Protein AF-A0A7S2QPR7-F1 (afdb_monomer_lite)

pLDDT: mean 89.89, std 11.2, range [52.25, 98.5]

Foldseek 3Di:
DPDPPALEEDFDWDCDPPDRDTDRQADDPVCVLVVQLACQLVVSDPDPPPDDAQDWHWYAHPNQGWIKTKRHGQQSNDDDDQQPQRRHPPADWDDDPPGPHTDHDIDMDTGPQLNPAPQQNVPDQWDWDADPVRDTWIWGWGRGRHTDIDTDLVVVPHPVPDDD

Secondary structure (DSSP, 8-state):
--STT-SEEE---EE-SSSS-EE-S---HHHHHHHHHHHHHTTSS---TTSPSSEEEEEEETTTTEEEEEEEPTT--S-PPTT---S-TTSPPB--TTSSS-B---EEEEESTTTTS-SSTTS-S-EEEEPTTS-EEEEEEEEESEEEEE--GGGGT--S----

Sequence (164 aa):
SDRAGYEVDYLFGQVELKRRHINWEGSCGNLSAAAGVFALAEGLVEPRLDAQSPQPVRVWQANQGYGMVIHVPRGVSAPMPPGSGAGAADAPLMQLAGVAGQEPPVYVELLGPTAGRPLLPTGRATDVLTSLDGEPIEATLVTAGNPTVFVPATAAGLQGTELP

InterPro domains:
  IPR007400 PrpF-like [PF04303] (3-163)
  IPR007400 PrpF-like [PTHR43709] (1-164)

Structure (mmCIF, N/CA/C/O backbone):
data_AF-A0A7S2QPR7-F1
#
_entry.id   AF-A0A7S2QPR7-F1
#
loop_
_atom_site.group_PDB
_atom_site.id
_atom_site.type_symbol
_atom_site.label_atom_id
_atom_site.label_alt_id
_atom_site.label_comp_id
_atom_site.label_asym_id
_atom_site.label_entity_id
_atom_site.label_seq_id
_atom_site.pdbx_PDB_ins_code
_atom_site.Cartn_x
_atom_site.Cartn_y
_atom_site.Cartn_z
_atom_site.occupancy
_atom_site.B_iso_or_equiv
_atom_site.auth_seq_id
_atom_site.auth_comp_id
_atom_site.auth_asym_id
_atom_site.auth_atom_id
_atom_site.pdbx_PDB_model_num
ATOM 1 N N . SER A 1 1 ? 4.566 -10.978 -16.618 1.00 92.81 1 SER A N 1
ATOM 2 C CA . SER A 1 1 ? 3.571 -11.666 -15.774 1.00 92.81 1 SER A CA 1
ATOM 3 C C . SER A 1 1 ? 2.887 -12.703 -16.637 1.00 92.81 1 SER A C 1
ATOM 5 O O . SER A 1 1 ? 2.688 -12.433 -17.817 1.00 92.81 1 SER A O 1
ATOM 7 N N . ASP A 1 2 ? 2.495 -13.847 -16.078 1.00 93.44 2 ASP A N 1
ATOM 8 C CA . ASP A 1 2 ? 1.677 -14.835 -16.802 1.00 93.44 2 ASP A CA 1
ATOM 9 C C . ASP A 1 2 ? 0.187 -14.437 -16.849 1.00 93.44 2 ASP A C 1
ATOM 11 O O . ASP A 1 2 ? -0.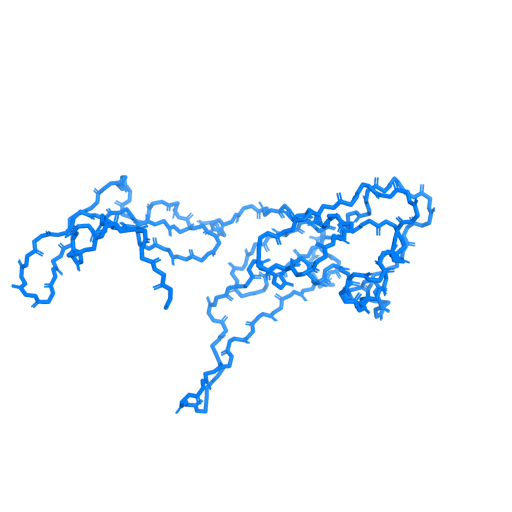640 -15.111 -17.465 1.00 93.44 2 ASP A O 1
ATOM 15 N N . ARG A 1 3 ? -0.190 -13.329 -16.192 1.00 95.56 3 ARG A N 1
ATOM 16 C CA . ARG A 1 3 ? -1.563 -12.821 -16.155 1.00 95.56 3 ARG A CA 1
ATOM 17 C C . ARG A 1 3 ? -1.827 -11.885 -17.326 1.00 95.56 3 ARG A C 1
ATOM 19 O O . ARG A 1 3 ? -1.122 -10.898 -17.529 1.00 95.56 3 ARG A O 1
ATOM 26 N N . ALA A 1 4 ? -2.915 -12.149 -18.045 1.00 95.81 4 ALA A N 1
ATOM 27 C CA . ALA A 1 4 ? -3.362 -11.295 -19.137 1.00 95.81 4 ALA A CA 1
ATOM 28 C C . ALA A 1 4 ? -3.549 -9.839 -18.670 1.00 95.81 4 ALA A C 1
ATOM 30 O O . ALA A 1 4 ? -4.239 -9.570 -17.686 1.00 95.81 4 ALA A O 1
ATOM 31 N N . GLY A 1 5 ? -2.943 -8.900 -19.399 1.00 95.94 5 GLY A N 1
ATOM 32 C CA . GLY A 1 5 ? -3.054 -7.467 -19.119 1.00 95.94 5 GLY A CA 1
ATOM 33 C C . GLY A 1 5 ? -2.138 -6.936 -18.011 1.00 95.94 5 GLY A C 1
ATOM 34 O O . GLY A 1 5 ? -2.309 -5.779 -17.626 1.00 95.94 5 GLY A O 1
ATOM 35 N N . TYR A 1 6 ? -1.180 -7.730 -17.521 1.00 97.88 6 TYR A N 1
ATOM 36 C CA . TYR A 1 6 ? -0.139 -7.290 -16.588 1.00 97.88 6 TYR A CA 1
ATOM 37 C C . TYR A 1 6 ? 1.252 -7.581 -17.151 1.00 97.88 6 TYR A C 1
ATOM 39 O O . TYR A 1 6 ? 1.490 -8.616 -17.767 1.00 97.88 6 TYR A O 1
ATOM 47 N N . GLU A 1 7 ? 2.181 -6.658 -16.942 1.00 97.38 7 GLU A N 1
ATOM 48 C CA . GLU A 1 7 ? 3.540 -6.727 -17.477 1.00 97.38 7 GLU A CA 1
ATOM 49 C C . GLU A 1 7 ? 4.472 -7.431 -16.482 1.00 97.38 7 GLU A C 1
ATOM 51 O O . GLU A 1 7 ? 5.220 -8.332 -16.857 1.00 97.38 7 GLU A O 1
ATOM 56 N N . VAL A 1 8 ? 4.337 -7.145 -15.184 1.00 97.81 8 VAL A N 1
ATOM 57 C CA . VAL A 1 8 ? 5.138 -7.765 -14.113 1.00 97.81 8 VAL A CA 1
ATOM 58 C C . VAL A 1 8 ? 4.289 -8.139 -12.899 1.00 97.81 8 VAL A C 1
ATOM 60 O O . VAL A 1 8 ? 3.238 -7.544 -12.660 1.00 97.81 8 VAL A O 1
ATOM 63 N N . ASP A 1 9 ? 4.764 -9.122 -12.134 1.00 97.69 9 ASP A N 1
ATOM 64 C CA . ASP A 1 9 ? 4.218 -9.466 -10.820 1.00 97.69 9 ASP A CA 1
ATOM 65 C C . ASP A 1 9 ? 5.069 -8.805 -9.731 1.00 97.69 9 ASP A C 1
ATOM 67 O O . ASP A 1 9 ? 6.298 -8.819 -9.793 1.00 97.69 9 ASP A O 1
ATOM 71 N N . TYR A 1 10 ? 4.414 -8.241 -8.721 1.00 97.25 10 TYR A N 1
ATOM 72 C CA . TYR A 1 10 ? 5.049 -7.620 -7.565 1.00 97.25 10 TYR A CA 1
ATOM 73 C C . TYR A 1 10 ? 4.699 -8.388 -6.292 1.00 97.25 10 TYR A C 1
ATOM 75 O O . TYR A 1 10 ? 3.528 -8.473 -5.910 1.00 97.25 10 TYR A O 1
ATOM 83 N N . LEU A 1 11 ? 5.730 -8.914 -5.627 1.00 96.31 11 LEU A N 1
ATOM 84 C CA . LEU A 1 11 ? 5.633 -9.603 -4.346 1.00 96.31 11 LEU A CA 1
ATOM 85 C C . LEU A 1 11 ? 6.380 -8.800 -3.272 1.00 96.31 11 LEU A C 1
ATOM 87 O O . LEU A 1 11 ? 7.568 -8.512 -3.401 1.00 96.31 11 LEU A O 1
ATOM 91 N N . PHE A 1 12 ? 5.676 -8.448 -2.204 1.00 96.69 12 PHE A N 1
ATOM 92 C CA . PHE A 1 12 ? 6.197 -7.738 -1.044 1.00 96.69 12 PHE A CA 1
ATOM 93 C C . PHE A 1 12 ? 6.407 -8.698 0.127 1.00 96.69 12 PHE A C 1
ATOM 95 O O . PHE A 1 12 ? 5.492 -9.435 0.489 1.00 96.69 12 PHE A O 1
ATOM 102 N N . GLY A 1 13 ? 7.595 -8.656 0.731 1.00 96.81 13 GLY A N 1
ATOM 103 C CA . GLY A 1 13 ? 7.915 -9.390 1.952 1.00 96.81 13 GLY A CA 1
ATOM 104 C C . GLY A 1 13 ? 8.394 -8.440 3.043 1.00 96.81 13 GLY A C 1
ATOM 105 O O . GLY A 1 13 ? 9.454 -7.828 2.910 1.00 96.81 13 GLY A O 1
ATOM 106 N N . GLN A 1 14 ? 7.641 -8.334 4.136 1.00 96.75 14 GLN A N 1
ATOM 107 C CA . GLN A 1 14 ? 8.068 -7.594 5.318 1.00 96.75 14 GLN A CA 1
ATOM 108 C C . GLN A 1 14 ? 8.981 -8.480 6.164 1.00 96.75 14 GLN A C 1
ATOM 110 O O . GLN A 1 14 ? 8.543 -9.470 6.751 1.00 96.75 14 GLN A O 1
ATOM 115 N N . VAL A 1 15 ? 10.255 -8.109 6.254 1.00 97.06 15 VAL A N 1
ATOM 116 C CA . VAL A 1 15 ? 11.217 -8.788 7.128 1.00 97.06 15 VAL A CA 1
ATOM 117 C C . VAL A 1 15 ? 10.959 -8.370 8.576 1.00 97.06 15 VAL A C 1
ATOM 119 O O . VAL A 1 15 ? 10.912 -7.174 8.881 1.00 97.06 15 VAL A O 1
ATOM 122 N N . GLU A 1 16 ? 10.784 -9.342 9.473 1.00 95.25 16 GLU A N 1
ATOM 123 C CA . GLU A 1 16 ? 10.652 -9.073 10.905 1.00 95.25 16 GLU A CA 1
ATOM 124 C C . GLU A 1 16 ? 12.016 -8.813 11.561 1.00 95.25 16 GLU A C 1
ATOM 126 O O . GLU A 1 16 ? 12.981 -9.540 11.344 1.00 95.25 16 GLU A O 1
ATOM 131 N N . LEU A 1 17 ? 12.094 -7.799 12.428 1.00 94.75 17 LEU A N 1
ATOM 132 C CA . LEU A 1 17 ? 13.351 -7.435 13.100 1.00 94.75 17 LEU A CA 1
ATOM 133 C C . LEU A 1 17 ? 13.733 -8.394 14.236 1.00 94.75 17 LEU A C 1
ATOM 135 O O . LEU A 1 17 ? 14.912 -8.603 14.508 1.00 94.75 17 LEU A O 1
ATOM 139 N N . LYS A 1 18 ? 12.739 -8.946 14.941 1.00 96.19 18 LYS A N 1
ATOM 140 C CA . LYS A 1 18 ? 12.947 -9.740 16.168 1.00 96.19 18 LYS A CA 1
ATOM 141 C C . LYS A 1 18 ? 12.804 -11.246 15.958 1.00 96.19 18 LYS A C 1
ATOM 143 O O . LYS A 1 18 ? 13.098 -12.014 16.871 1.00 96.19 18 LYS A O 1
ATOM 148 N N . ARG A 1 19 ? 12.322 -11.683 14.794 1.00 95.25 19 ARG A N 1
ATOM 149 C CA . ARG A 1 19 ? 12.048 -13.092 14.488 1.00 95.25 19 ARG A CA 1
ATOM 150 C C . ARG A 1 19 ? 12.591 -13.434 13.109 1.00 95.25 19 ARG A C 1
ATOM 152 O O . ARG A 1 19 ? 12.683 -12.582 12.237 1.00 95.25 19 ARG A O 1
ATOM 159 N N . ARG A 1 20 ? 12.925 -14.707 12.903 1.00 96.25 20 ARG A N 1
ATOM 160 C CA . ARG A 1 20 ? 13.364 -15.234 11.602 1.00 96.25 20 ARG A CA 1
ATOM 161 C C . ARG A 1 20 ? 12.151 -15.526 10.720 1.00 96.25 20 ARG A C 1
ATOM 163 O O . ARG A 1 20 ? 11.838 -16.684 10.467 1.00 96.25 20 ARG A O 1
ATOM 170 N N . HIS A 1 21 ? 11.438 -14.480 10.328 1.00 97.00 21 HIS A N 1
ATOM 171 C CA . HIS A 1 21 ? 10.193 -14.589 9.580 1.00 97.00 21 HIS A CA 1
ATOM 172 C C . HIS A 1 21 ? 10.093 -13.472 8.536 1.00 97.00 21 HIS A C 1
ATOM 174 O O . HIS A 1 21 ? 10.512 -12.340 8.785 1.00 97.00 21 HIS A O 1
ATOM 180 N N . ILE A 1 22 ? 9.546 -13.812 7.368 1.00 97.06 22 ILE A N 1
ATOM 181 C CA . ILE A 1 22 ? 9.175 -12.853 6.329 1.00 97.06 22 ILE A CA 1
ATOM 182 C C . ILE A 1 22 ? 7.664 -12.947 6.167 1.00 97.06 22 ILE A C 1
ATOM 184 O O . ILE A 1 22 ? 7.149 -14.007 5.815 1.00 97.06 22 ILE A O 1
ATOM 188 N N . ASN A 1 23 ? 6.972 -11.843 6.429 1.00 95.25 23 ASN A N 1
ATOM 189 C CA . ASN A 1 23 ? 5.533 -11.755 6.263 1.00 95.25 23 ASN A CA 1
ATOM 190 C C . ASN A 1 23 ? 5.191 -11.363 4.814 1.00 95.25 23 ASN A C 1
ATOM 192 O O . ASN A 1 23 ? 5.583 -10.293 4.347 1.00 95.25 23 ASN A O 1
ATOM 196 N N . TRP A 1 24 ? 4.440 -12.227 4.130 1.00 96.31 24 TRP A N 1
ATOM 197 C CA . TRP A 1 24 ? 3.976 -12.050 2.748 1.00 96.31 24 TRP A CA 1
ATOM 198 C C . TRP A 1 24 ? 2.478 -11.706 2.647 1.00 96.31 24 TRP A C 1
ATOM 200 O O . TRP A 1 24 ? 1.940 -11.653 1.544 1.00 96.31 24 TRP A O 1
ATOM 210 N N . GLU A 1 25 ? 1.788 -11.502 3.772 1.00 92.31 25 GLU A N 1
ATOM 211 C CA . GLU A 1 25 ? 0.330 -11.313 3.850 1.00 92.31 25 GLU A CA 1
ATOM 212 C C . GLU A 1 25 ? -0.136 -9.907 3.463 1.00 92.31 25 GLU A C 1
ATOM 214 O O . GLU A 1 25 ? -1.332 -9.699 3.286 1.00 92.31 25 GLU A O 1
ATOM 219 N N . GLY A 1 26 ? 0.779 -8.938 3.367 1.00 90.56 26 GLY A N 1
ATOM 220 C CA . GLY A 1 26 ? 0.485 -7.530 3.094 1.00 90.56 26 GLY A CA 1
ATOM 221 C C . GLY A 1 26 ? 1.026 -7.043 1.751 1.00 90.56 26 GLY A C 1
ATOM 222 O O . GLY A 1 26 ? 1.720 -7.759 1.032 1.00 90.56 26 GLY A O 1
ATOM 223 N N . SER A 1 27 ? 0.739 -5.787 1.423 1.00 92.00 27 SER A N 1
ATOM 224 C CA . SER A 1 27 ? 1.448 -5.014 0.397 1.00 92.00 27 SER A CA 1
ATOM 225 C C . SER A 1 27 ? 2.136 -3.789 1.008 1.00 92.00 27 SER A C 1
ATOM 227 O O . SER A 1 27 ? 1.867 -3.412 2.151 1.00 92.00 27 SER A O 1
ATOM 229 N N . CYS A 1 28 ? 3.011 -3.135 0.243 1.00 93.00 28 CYS A N 1
ATOM 230 C CA . CYS A 1 28 ? 3.584 -1.842 0.607 1.00 93.00 28 CYS A CA 1
ATOM 231 C C . CYS A 1 28 ? 3.261 -0.806 -0.472 1.00 93.00 28 CYS A C 1
ATOM 233 O O . CYS A 1 28 ? 3.779 -0.887 -1.587 1.00 93.00 28 CYS A O 1
ATOM 235 N N . GLY A 1 29 ? 2.427 0.184 -0.141 1.00 87.56 29 GLY A N 1
ATOM 236 C CA . GLY A 1 29 ? 2.060 1.256 -1.074 1.00 87.56 29 GLY A CA 1
ATOM 237 C C . GLY A 1 29 ? 3.270 2.067 -1.553 1.00 87.56 29 GLY A C 1
ATOM 238 O O . GLY A 1 29 ? 3.409 2.307 -2.747 1.00 87.56 29 GLY A O 1
ATOM 239 N N . ASN A 1 30 ? 4.199 2.391 -0.646 1.00 92.31 30 ASN A N 1
ATOM 240 C CA . ASN A 1 30 ? 5.403 3.164 -0.973 1.00 92.31 30 ASN A CA 1
ATOM 241 C C . ASN A 1 30 ? 6.312 2.423 -1.966 1.00 92.31 30 ASN A C 1
ATOM 243 O O . ASN A 1 30 ? 6.711 2.983 -2.982 1.00 92.31 30 ASN A O 1
ATOM 247 N N . LEU A 1 31 ? 6.608 1.144 -1.707 1.00 94.50 31 LEU A N 1
ATOM 248 C CA . LEU A 1 31 ? 7.454 0.342 -2.597 1.00 94.50 31 LEU A CA 1
ATOM 249 C C . LEU A 1 31 ? 6.750 -0.059 -3.895 1.00 94.50 31 LEU A C 1
ATOM 251 O O . LEU A 1 31 ? 7.425 -0.344 -4.882 1.00 94.50 31 LEU A O 1
ATOM 255 N N . SER A 1 32 ? 5.416 -0.030 -3.929 1.00 92.38 32 SER A N 1
ATOM 256 C CA . SER A 1 32 ? 4.674 -0.266 -5.167 1.00 92.38 32 SER A CA 1
ATOM 257 C C . SER A 1 32 ? 5.034 0.772 -6.232 1.00 92.38 32 SER A C 1
ATOM 259 O O . SER A 1 32 ? 5.179 0.389 -7.382 1.00 92.38 32 SER A O 1
ATOM 261 N N . ALA A 1 33 ? 5.284 2.039 -5.875 1.00 92.31 33 ALA A N 1
ATOM 262 C CA . ALA A 1 33 ? 5.734 3.057 -6.836 1.00 92.31 33 ALA A CA 1
ATOM 263 C C . ALA A 1 33 ? 7.082 2.698 -7.491 1.00 92.31 33 ALA A C 1
ATOM 265 O O . ALA A 1 33 ? 7.280 2.911 -8.687 1.00 92.31 33 ALA A O 1
ATOM 266 N N . ALA A 1 34 ? 7.991 2.090 -6.726 1.00 92.94 34 ALA A N 1
ATOM 267 C CA . ALA A 1 34 ? 9.289 1.659 -7.230 1.00 92.94 34 ALA A CA 1
ATOM 268 C C . ALA A 1 34 ? 9.197 0.427 -8.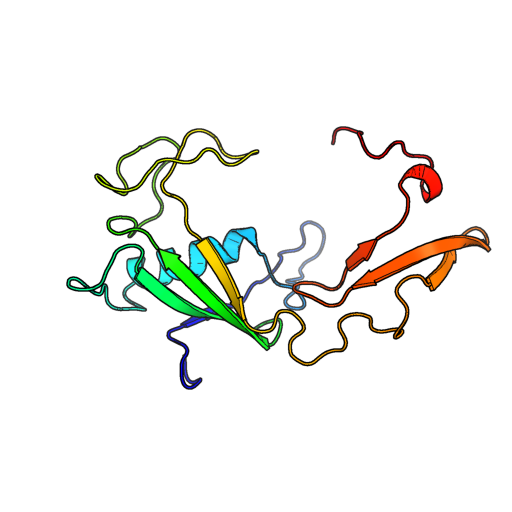145 1.00 92.94 34 ALA A C 1
ATOM 270 O O . ALA A 1 34 ? 10.078 0.239 -8.977 1.00 92.94 34 ALA A O 1
ATOM 271 N N . ALA A 1 35 ? 8.146 -0.395 -8.040 1.00 94.62 35 ALA A N 1
ATOM 272 C CA . ALA A 1 35 ? 8.024 -1.626 -8.825 1.00 94.62 35 ALA A CA 1
ATOM 273 C C . ALA A 1 35 ? 7.999 -1.360 -10.341 1.00 94.62 35 ALA A C 1
ATOM 275 O O . ALA A 1 35 ? 8.643 -2.076 -11.103 1.00 94.62 35 ALA A O 1
ATOM 276 N N . GLY A 1 36 ? 7.303 -0.305 -10.780 1.00 93.12 36 GLY A N 1
ATOM 277 C CA . GLY A 1 36 ? 7.239 0.079 -12.194 1.00 93.12 36 GLY A CA 1
ATOM 278 C C . GLY A 1 36 ? 8.558 0.662 -12.698 1.00 93.12 36 GLY A C 1
ATOM 279 O O . GLY A 1 36 ? 9.003 0.319 -13.790 1.00 93.12 36 GLY A O 1
ATOM 280 N N . VAL A 1 37 ? 9.215 1.488 -11.876 1.00 91.88 37 VAL A N 1
ATOM 281 C CA . VAL A 1 37 ? 10.546 2.043 -12.178 1.00 91.88 37 VAL A CA 1
ATOM 282 C C . VAL A 1 37 ? 11.575 0.922 -12.308 1.00 91.88 37 VAL A C 1
ATOM 284 O O . VAL A 1 37 ? 12.321 0.878 -13.279 1.00 91.88 37 VAL A O 1
ATOM 287 N N . PHE A 1 38 ? 11.580 -0.013 -11.357 1.00 93.69 38 PHE A N 1
ATOM 288 C CA . PHE A 1 38 ? 12.469 -1.170 -11.356 1.00 93.69 38 PHE A CA 1
ATOM 289 C C . PHE A 1 38 ? 12.239 -2.066 -12.575 1.00 93.69 38 PHE A C 1
ATOM 291 O O . PHE A 1 38 ? 13.194 -2.496 -13.212 1.00 93.69 38 PHE A O 1
ATOM 298 N N . ALA A 1 39 ? 10.979 -2.304 -12.946 1.00 94.06 39 ALA A N 1
ATOM 299 C CA . ALA A 1 39 ? 10.654 -3.112 -14.114 1.00 94.06 39 ALA A CA 1
ATOM 300 C C . ALA A 1 39 ? 11.218 -2.527 -15.421 1.00 94.06 39 ALA A C 1
ATOM 302 O O . ALA A 1 39 ? 11.676 -3.285 -16.272 1.00 94.06 39 ALA A O 1
ATOM 303 N N . LEU A 1 40 ? 11.225 -1.199 -15.566 1.00 90.94 40 LEU A N 1
ATOM 304 C CA . LEU A 1 40 ? 11.862 -0.522 -16.701 1.00 90.94 40 LEU A CA 1
ATOM 305 C C . LEU A 1 40 ? 13.392 -0.553 -16.601 1.00 90.94 40 LEU A C 1
ATOM 307 O O . LEU A 1 40 ? 14.063 -0.813 -17.595 1.00 90.94 40 LEU A O 1
ATOM 311 N N . ALA A 1 41 ? 13.937 -0.305 -15.407 1.00 89.19 41 ALA A N 1
ATOM 312 C CA . ALA A 1 41 ? 15.377 -0.272 -15.152 1.00 89.19 41 ALA A CA 1
ATOM 313 C C . ALA A 1 41 ? 16.069 -1.601 -15.485 1.00 89.19 41 ALA A C 1
ATOM 315 O O . ALA A 1 41 ? 17.131 -1.620 -16.101 1.00 89.19 41 ALA A O 1
ATOM 316 N N . GLU A 1 42 ? 15.439 -2.708 -15.099 1.00 91.94 42 GLU A N 1
ATOM 317 C CA . GLU A 1 42 ? 15.969 -4.062 -15.268 1.00 91.94 42 GLU A CA 1
ATOM 318 C C . GLU A 1 42 ? 15.557 -4.713 -16.598 1.00 91.94 42 GLU A C 1
ATOM 320 O O . GLU A 1 42 ? 15.820 -5.894 -16.819 1.00 91.94 42 GLU A O 1
ATOM 325 N N . GLY A 1 43 ? 14.870 -3.981 -17.484 1.00 91.62 43 GLY A N 1
ATOM 326 C CA . GLY A 1 43 ? 14.416 -4.517 -18.771 1.00 91.62 43 GLY A CA 1
ATOM 327 C C . GLY A 1 43 ? 13.350 -5.614 -18.654 1.00 91.62 43 GLY A C 1
ATOM 328 O O . GLY A 1 43 ? 13.180 -6.413 -19.570 1.00 91.62 43 GLY A O 1
ATOM 329 N N . LEU A 1 44 ? 12.612 -5.668 -17.538 1.00 94.12 44 LEU A N 1
ATOM 330 C CA . LEU A 1 44 ? 11.429 -6.530 -17.405 1.00 94.12 44 LEU A CA 1
ATOM 331 C C . LEU A 1 44 ? 10.251 -5.996 -18.232 1.00 94.12 44 LEU A C 1
ATOM 333 O O . LEU A 1 44 ? 9.344 -6.748 -18.588 1.00 94.12 44 LEU A O 1
ATOM 337 N N . VAL A 1 45 ? 10.259 -4.689 -18.503 1.00 92.62 45 VAL A N 1
ATOM 338 C CA . VAL A 1 45 ? 9.318 -3.983 -19.369 1.00 92.62 45 VAL A CA 1
ATOM 339 C C . VAL A 1 45 ? 10.105 -3.087 -20.309 1.00 92.62 45 VAL A C 1
ATOM 341 O O . VAL A 1 45 ? 10.942 -2.302 -19.871 1.00 92.62 45 VAL A O 1
ATOM 344 N N . GLU A 1 46 ? 9.804 -3.174 -21.600 1.00 89.56 46 GLU A N 1
ATOM 345 C CA . GLU A 1 46 ? 10.439 -2.328 -22.606 1.00 89.56 46 GLU A CA 1
ATOM 346 C C . GLU A 1 46 ? 9.945 -0.870 -22.497 1.00 89.56 46 GLU A C 1
ATOM 348 O O . GLU A 1 46 ? 8.729 -0.617 -22.433 1.00 89.56 46 GLU A O 1
ATOM 353 N N . PRO A 1 47 ? 10.852 0.123 -22.494 1.00 86.38 47 PRO A N 1
ATOM 354 C CA . PRO A 1 47 ? 10.477 1.528 -22.580 1.00 86.38 47 PRO A CA 1
ATOM 355 C C . PRO A 1 47 ? 9.728 1.829 -23.885 1.00 86.38 47 PRO A C 1
ATOM 357 O O . PRO A 1 47 ? 10.180 1.510 -24.984 1.00 86.38 47 PRO A O 1
ATOM 360 N N . ARG A 1 48 ? 8.584 2.507 -23.785 1.00 85.69 48 ARG A N 1
ATOM 361 C CA . ARG A 1 48 ? 7.771 2.910 -24.940 1.00 85.69 48 ARG A CA 1
ATOM 362 C C . ARG A 1 48 ? 8.227 4.289 -25.418 1.00 85.69 48 ARG A C 1
ATOM 364 O O . ARG A 1 48 ? 7.729 5.320 -24.964 1.00 85.69 48 ARG A O 1
ATOM 371 N N . LEU A 1 49 ? 9.213 4.300 -26.316 1.00 71.81 49 LEU A N 1
ATOM 372 C CA . LEU A 1 49 ? 9.901 5.516 -26.780 1.00 71.81 49 LEU A CA 1
ATOM 373 C C . LEU A 1 49 ? 8.983 6.518 -27.509 1.00 71.81 49 LEU A C 1
ATOM 375 O O . LEU A 1 49 ? 9.264 7.718 -27.530 1.00 71.81 49 LEU A O 1
ATOM 379 N N . ASP A 1 50 ? 7.862 6.060 -28.061 1.00 73.88 50 ASP A N 1
ATOM 380 C CA . ASP A 1 50 ? 6.861 6.855 -28.782 1.00 73.88 50 ASP A CA 1
ATOM 381 C C . ASP A 1 50 ? 5.628 7.234 -27.931 1.00 73.88 50 ASP A C 1
ATOM 383 O O . ASP A 1 50 ? 4.829 8.073 -28.346 1.00 73.88 50 ASP A O 1
ATOM 387 N N . ALA A 1 51 ? 5.478 6.680 -26.722 1.00 67.56 51 ALA A N 1
ATOM 388 C CA . ALA A 1 51 ? 4.286 6.867 -25.890 1.00 67.56 51 ALA A CA 1
ATOM 389 C C . ALA A 1 51 ? 4.312 8.152 -25.050 1.00 67.56 51 ALA A C 1
ATOM 391 O O . ALA A 1 51 ? 5.366 8.575 -24.585 1.00 67.56 51 ALA A O 1
ATOM 392 N N . GLN A 1 52 ? 3.147 8.746 -24.772 1.00 71.88 52 GLN A N 1
ATOM 393 C CA . GLN A 1 52 ? 3.044 9.901 -23.869 1.00 71.88 52 GLN A CA 1
ATOM 394 C C . GLN A 1 52 ? 3.695 9.620 -22.499 1.00 71.88 52 GLN A C 1
ATOM 396 O O . GLN A 1 52 ? 3.622 8.506 -21.981 1.00 71.88 52 GLN A O 1
ATOM 401 N N . SER A 1 53 ? 4.343 10.638 -21.926 1.00 80.50 53 SER A N 1
ATOM 402 C CA . SER A 1 53 ? 4.861 10.603 -20.554 1.00 80.50 53 SER A CA 1
ATOM 403 C C . SER A 1 53 ? 3.764 11.071 -19.596 1.00 80.50 53 SER A C 1
ATOM 405 O O . SER A 1 53 ? 3.147 12.100 -19.881 1.00 80.50 53 SER A O 1
ATOM 407 N N . PRO A 1 54 ? 3.534 10.395 -18.460 1.00 89.00 54 PRO A N 1
ATOM 408 C CA . PRO A 1 54 ? 4.250 9.216 -17.955 1.00 89.00 54 PRO A CA 1
ATOM 409 C C . PRO A 1 54 ? 3.855 7.892 -18.642 1.00 89.00 54 PRO A C 1
ATOM 411 O O . PRO A 1 54 ? 2.695 7.688 -18.999 1.00 89.00 54 PRO A O 1
ATOM 414 N N . GLN A 1 55 ? 4.808 6.958 -18.767 1.00 90.31 55 GLN A N 1
ATOM 415 C CA . GLN A 1 55 ? 4.568 5.610 -19.296 1.00 90.31 55 GLN A CA 1
ATOM 416 C C . GLN A 1 55 ? 3.817 4.755 -18.259 1.00 90.31 55 GLN A C 1
ATOM 418 O O . GLN A 1 55 ? 4.316 4.586 -17.145 1.00 90.31 55 GLN A O 1
ATOM 423 N N . PRO A 1 56 ? 2.660 4.157 -18.602 1.00 94.44 56 PRO A N 1
ATOM 424 C CA . PRO A 1 56 ? 1.955 3.257 -17.700 1.00 94.44 56 PRO A CA 1
ATOM 425 C C . PRO A 1 56 ? 2.564 1.852 -17.745 1.00 94.44 56 PRO A C 1
ATOM 427 O O . PRO A 1 56 ? 2.598 1.223 -18.809 1.00 94.44 56 PRO A O 1
ATOM 430 N N . VAL A 1 57 ? 2.975 1.361 -16.578 1.00 95.25 57 VAL A N 1
ATOM 431 C CA . VAL A 1 57 ? 3.418 -0.014 -16.324 1.00 95.25 57 VAL A CA 1
ATOM 432 C C . VAL A 1 57 ? 2.334 -0.741 -15.531 1.00 95.25 57 VAL A C 1
ATOM 434 O O . VAL A 1 57 ? 1.998 -0.344 -14.414 1.00 95.25 57 VAL A O 1
ATOM 437 N N . ARG A 1 58 ? 1.757 -1.800 -16.101 1.00 97.25 58 ARG A N 1
ATOM 438 C CA . ARG A 1 58 ? 0.698 -2.595 -15.462 1.00 97.25 58 ARG A CA 1
ATOM 439 C C . ARG A 1 58 ? 1.326 -3.674 -14.591 1.00 97.25 58 ARG A C 1
ATOM 441 O O . ARG A 1 58 ? 1.989 -4.578 -15.092 1.00 97.25 58 ARG A O 1
ATOM 448 N N . VAL A 1 59 ? 1.084 -3.608 -13.290 1.00 97.75 59 VAL A N 1
ATOM 449 C CA . VAL A 1 59 ? 1.692 -4.495 -12.293 1.00 97.75 59 VAL A CA 1
ATOM 450 C C . VAL A 1 59 ? 0.615 -5.293 -11.581 1.00 97.75 59 VAL A C 1
ATOM 452 O O . VAL A 1 59 ? -0.396 -4.741 -11.158 1.00 97.75 59 VAL A O 1
ATOM 455 N N . TRP A 1 60 ? 0.820 -6.594 -11.429 1.00 97.56 60 TRP A N 1
ATOM 456 C CA . TRP A 1 60 ? -0.035 -7.421 -10.591 1.00 97.56 60 TRP A CA 1
ATOM 457 C C . TRP A 1 60 ? 0.512 -7.466 -9.162 1.00 97.56 60 TRP A C 1
ATOM 459 O O . TRP A 1 60 ? 1.635 -7.913 -8.939 1.00 97.56 60 TRP A O 1
ATOM 469 N N . GLN A 1 61 ? -0.272 -7.023 -8.177 1.00 96.31 61 GLN A N 1
ATOM 470 C CA . GLN A 1 61 ? 0.078 -7.137 -6.762 1.00 96.31 61 GLN A CA 1
ATOM 471 C C . GLN A 1 61 ? -0.207 -8.578 -6.307 1.00 96.31 61 GLN A C 1
ATOM 473 O O . GLN A 1 61 ? -1.357 -8.970 -6.096 1.00 96.31 61 GLN A O 1
ATOM 478 N N . ALA A 1 62 ? 0.845 -9.386 -6.180 1.00 95.88 62 ALA A N 1
ATOM 479 C CA . ALA A 1 62 ? 0.729 -10.827 -5.984 1.00 95.88 62 ALA A CA 1
ATOM 480 C C . ALA A 1 62 ? 0.339 -11.244 -4.554 1.00 95.88 62 ALA A C 1
ATOM 482 O O . ALA A 1 62 ? -0.242 -12.314 -4.391 1.00 95.88 62 ALA A O 1
ATOM 483 N N . ASN A 1 63 ? 0.604 -10.417 -3.536 1.00 94.94 63 ASN A N 1
ATOM 484 C CA . ASN A 1 63 ? 0.235 -10.706 -2.142 1.00 94.94 63 ASN A CA 1
ATOM 485 C C . ASN A 1 63 ? -1.272 -10.561 -1.885 1.00 94.94 63 ASN A C 1
ATOM 487 O O . ASN A 1 63 ? -1.866 -11.353 -1.164 1.00 94.94 63 ASN A O 1
ATOM 491 N N . GLN A 1 64 ? -1.877 -9.516 -2.449 1.00 92.50 64 GLN A N 1
ATOM 492 C CA . GLN A 1 64 ? -3.255 -9.094 -2.209 1.00 92.50 64 GLN A CA 1
ATOM 493 C C . GLN A 1 64 ? -4.195 -9.496 -3.343 1.00 92.50 64 GLN A C 1
ATOM 495 O O . GLN A 1 64 ? -5.402 -9.547 -3.133 1.00 92.50 64 GLN A O 1
ATOM 500 N N . GLY A 1 65 ? -3.668 -9.774 -4.537 1.00 94.00 65 GLY A N 1
ATOM 501 C CA . GLY A 1 65 ? -4.457 -10.237 -5.672 1.00 94.00 65 GLY A CA 1
ATOM 502 C C . GLY A 1 65 ? -5.244 -9.131 -6.379 1.00 94.00 65 GLY A C 1
ATOM 503 O O . GLY A 1 65 ? -6.398 -9.347 -6.749 1.00 94.00 65 GLY A O 1
ATOM 504 N N . TYR A 1 66 ? -4.637 -7.958 -6.574 1.00 94.88 66 TYR A N 1
ATOM 505 C CA . TYR A 1 66 ? -5.236 -6.853 -7.329 1.00 94.88 66 TYR A CA 1
ATOM 506 C C . TYR A 1 66 ? -4.253 -6.239 -8.333 1.00 94.88 66 TYR A C 1
ATOM 508 O O . TYR A 1 66 ? -3.042 -6.445 -8.256 1.00 94.88 66 TYR A O 1
ATOM 516 N N . GLY A 1 67 ? -4.777 -5.477 -9.294 1.00 96.62 67 GLY A N 1
ATOM 517 C CA . GLY A 1 67 ? -3.972 -4.822 -10.321 1.00 96.62 67 GLY A CA 1
ATOM 518 C C . GLY A 1 67 ? -3.501 -3.430 -9.924 1.00 96.62 67 GLY A C 1
ATOM 519 O O . GLY A 1 67 ? -4.158 -2.738 -9.156 1.00 96.62 67 GLY A O 1
ATOM 520 N N . MET A 1 68 ? -2.392 -2.977 -10.490 1.00 97.50 68 MET A N 1
ATOM 521 C CA . MET A 1 68 ? -1.904 -1.610 -10.350 1.00 97.50 68 MET A CA 1
ATOM 522 C C . MET A 1 68 ? -1.471 -1.060 -11.705 1.00 97.50 68 MET A C 1
ATOM 524 O O . MET A 1 68 ? -0.999 -1.814 -12.560 1.00 97.50 68 MET A O 1
ATOM 528 N N . VAL A 1 69 ? -1.591 0.252 -11.887 1.00 97.31 69 VAL A N 1
ATOM 529 C CA . VAL A 1 69 ? -0.922 0.972 -12.977 1.00 97.31 69 VAL A CA 1
ATOM 530 C C . VAL A 1 69 ? 0.045 1.964 -12.357 1.00 97.31 69 VAL A C 1
ATOM 532 O O . VAL A 1 69 ? -0.344 2.798 -11.546 1.00 97.31 69 VAL A O 1
ATOM 535 N N . ILE A 1 70 ? 1.319 1.843 -12.710 1.00 96.19 70 ILE A N 1
ATOM 536 C CA . ILE A 1 70 ? 2.377 2.724 -12.230 1.00 96.19 70 ILE A CA 1
ATOM 537 C C . ILE A 1 70 ? 2.787 3.613 -13.391 1.00 96.19 70 ILE A C 1
ATOM 539 O O . ILE A 1 70 ? 3.273 3.135 -14.414 1.00 96.19 70 ILE A O 1
ATOM 543 N N . HIS A 1 71 ? 2.574 4.908 -13.234 1.00 94.06 71 HIS A N 1
ATOM 544 C CA . HIS A 1 71 ? 2.855 5.912 -14.242 1.00 94.06 71 HIS A CA 1
ATOM 545 C C . HIS A 1 71 ? 4.263 6.452 -14.020 1.00 94.06 71 HIS A C 1
ATOM 547 O O . HIS A 1 71 ? 4.474 7.330 -13.183 1.00 94.06 71 HIS A O 1
ATOM 553 N N . VAL A 1 72 ? 5.225 5.910 -14.767 1.00 91.06 72 VAL A N 1
ATOM 554 C CA . VAL A 1 72 ? 6.643 6.252 -14.640 1.00 91.06 72 VAL A CA 1
ATOM 555 C C . VAL A 1 72 ? 6.987 7.408 -15.585 1.00 91.06 72 VAL A C 1
ATOM 557 O O . VAL A 1 72 ? 6.810 7.273 -16.801 1.00 91.06 72 VAL A O 1
ATOM 560 N N . PRO A 1 73 ? 7.470 8.557 -15.078 1.00 88.69 73 PRO A N 1
ATOM 561 C CA . PRO A 1 73 ? 7.946 9.642 -15.929 1.00 88.69 73 PRO A CA 1
ATOM 562 C C . PRO A 1 73 ? 9.098 9.188 -16.831 1.00 88.69 73 PRO A C 1
ATOM 564 O O . PRO A 1 73 ? 9.975 8.434 -16.410 1.00 88.69 73 PRO A O 1
ATOM 567 N N . ARG A 1 74 ? 9.131 9.672 -18.077 1.00 79.00 74 ARG A N 1
ATOM 568 C CA . ARG A 1 74 ? 10.270 9.429 -18.976 1.00 79.00 74 ARG A CA 1
ATOM 569 C C . ARG A 1 74 ? 11.582 9.911 -18.349 1.00 79.00 74 ARG A C 1
ATOM 571 O O . ARG A 1 74 ? 11.616 10.962 -17.719 1.00 79.00 74 ARG A O 1
ATOM 578 N N . GLY A 1 75 ? 12.655 9.155 -18.580 1.00 73.00 75 GLY A N 1
ATOM 579 C CA . GLY A 1 7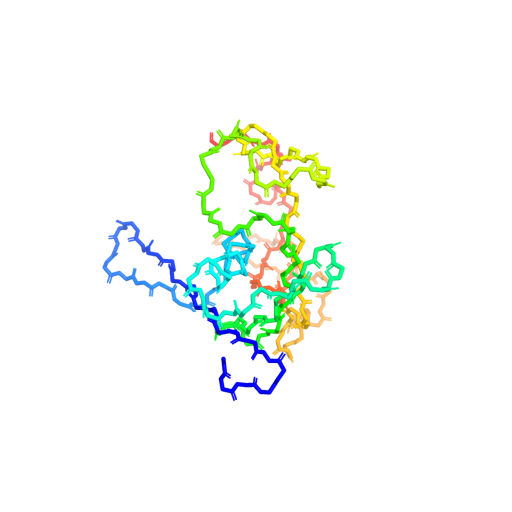5 ? 13.986 9.412 -18.014 1.00 73.00 75 GLY A CA 1
ATOM 580 C C . GLY A 1 75 ? 14.198 8.799 -16.626 1.00 73.00 75 GLY A C 1
ATOM 581 O O . GLY A 1 75 ? 15.341 8.594 -16.222 1.00 73.00 75 GLY A O 1
ATOM 582 N N . VAL A 1 76 ? 13.122 8.428 -15.922 1.00 74.19 76 VAL A N 1
ATOM 583 C CA . VAL A 1 76 ? 13.207 7.717 -14.644 1.00 74.19 76 VAL A CA 1
ATOM 584 C C . VAL A 1 76 ? 13.371 6.229 -14.940 1.00 74.19 76 VAL A C 1
ATOM 586 O O . VAL A 1 76 ? 12.401 5.487 -15.057 1.00 74.19 76 VAL A O 1
ATOM 589 N N . SER A 1 77 ? 14.620 5.802 -15.115 1.00 62.00 77 SER A N 1
ATOM 590 C CA . SER A 1 77 ? 14.972 4.413 -15.441 1.00 62.00 77 SER A CA 1
ATOM 591 C C . SER A 1 77 ? 15.939 3.778 -14.443 1.00 62.00 77 SER A C 1
ATOM 593 O O . SER A 1 77 ? 16.461 2.706 -14.713 1.00 62.00 77 SER A O 1
ATOM 595 N N . ALA A 1 78 ? 16.232 4.433 -13.318 1.00 62.34 78 ALA A N 1
ATOM 596 C CA . ALA A 1 78 ? 17.103 3.894 -12.278 1.00 62.34 78 ALA A CA 1
ATOM 597 C C . ALA A 1 78 ? 16.813 4.553 -10.919 1.00 62.34 78 ALA A C 1
ATOM 599 O O . ALA A 1 78 ? 16.284 5.669 -10.880 1.00 62.34 78 ALA A O 1
ATOM 600 N N . PRO A 1 79 ? 17.189 3.907 -9.798 1.00 56.69 79 PRO A N 1
ATOM 601 C CA . PRO A 1 79 ? 17.280 4.575 -8.508 1.00 56.69 79 PRO A CA 1
ATOM 602 C C . PRO A 1 79 ? 18.235 5.768 -8.616 1.00 56.69 79 PRO A C 1
ATOM 604 O O . PRO A 1 79 ? 19.427 5.604 -8.875 1.00 56.69 79 PRO A O 1
ATOM 607 N N . MET A 1 80 ? 17.706 6.972 -8.427 1.00 61.00 80 MET A N 1
ATOM 608 C CA . MET A 1 80 ? 18.494 8.198 -8.419 1.00 61.00 80 MET A CA 1
ATOM 609 C C . MET A 1 80 ? 18.913 8.534 -6.982 1.00 61.00 80 MET A C 1
ATOM 611 O O . MET A 1 80 ? 18.125 8.320 -6.054 1.00 61.00 80 MET A O 1
ATOM 615 N N . PRO A 1 81 ? 20.120 9.083 -6.754 1.00 60.81 81 PRO A N 1
ATOM 616 C CA . PRO A 1 81 ? 20.448 9.683 -5.469 1.00 60.81 81 PRO A CA 1
ATOM 617 C C . PRO A 1 81 ? 19.408 10.764 -5.116 1.00 60.81 81 PRO A C 1
ATOM 619 O O . PRO A 1 81 ? 19.053 11.550 -6.004 1.00 60.81 81 PRO A O 1
ATOM 622 N N . PRO A 1 82 ? 18.937 10.838 -3.856 1.00 58.25 82 PRO A N 1
ATOM 623 C CA . PRO A 1 82 ? 17.971 11.851 -3.444 1.00 58.25 82 PRO A CA 1
ATOM 624 C C . PRO A 1 82 ? 18.463 13.264 -3.771 1.00 58.25 82 PRO A C 1
ATOM 626 O O . PRO A 1 82 ? 19.588 13.624 -3.416 1.00 58.25 82 PRO A O 1
ATOM 629 N N . GLY A 1 83 ? 17.627 14.067 -4.432 1.00 55.38 83 GLY A N 1
ATOM 630 C CA . GLY A 1 83 ? 17.950 15.456 -4.767 1.00 55.38 83 GLY A CA 1
ATOM 631 C C . GLY A 1 83 ? 18.898 15.610 -5.956 1.00 55.38 83 GLY A C 1
ATOM 632 O O . GLY A 1 83 ? 19.421 16.699 -6.180 1.00 55.38 83 GLY A O 1
ATOM 633 N N . SER A 1 84 ? 19.124 14.544 -6.727 1.00 60.69 84 SER A N 1
ATOM 634 C CA . SER A 1 84 ? 19.939 14.607 -7.945 1.00 60.69 84 SER A CA 1
ATOM 635 C C . SER A 1 84 ? 19.287 15.434 -9.055 1.00 60.69 84 SER A C 1
ATOM 637 O O . SER A 1 84 ? 20.001 15.931 -9.924 1.00 60.69 84 SER A O 1
ATOM 639 N N . GLY A 1 85 ? 17.952 15.572 -9.055 1.00 55.03 85 GLY A N 1
ATOM 640 C CA . GLY A 1 85 ? 17.194 16.357 -10.039 1.00 55.03 85 GLY A CA 1
ATOM 641 C C . GLY A 1 85 ? 17.361 15.894 -11.493 1.00 55.03 85 GLY A C 1
ATOM 642 O O . GLY A 1 85 ? 16.878 16.553 -12.409 1.00 55.03 85 GLY A O 1
ATOM 643 N N . ALA A 1 86 ? 18.055 14.777 -11.724 1.00 52.25 86 ALA A N 1
ATOM 644 C CA . ALA A 1 86 ? 18.578 14.389 -13.031 1.00 52.25 86 ALA A CA 1
ATOM 645 C C . ALA A 1 86 ? 17.737 13.305 -13.736 1.00 52.25 86 ALA A C 1
ATOM 647 O O . ALA A 1 86 ? 18.179 12.731 -14.725 1.00 52.25 86 ALA A O 1
ATOM 648 N N . GLY A 1 87 ? 16.522 13.026 -13.249 1.00 54.53 87 GLY A N 1
ATOM 649 C CA . GLY A 1 87 ? 15.699 11.910 -13.730 1.00 54.53 87 GLY A CA 1
ATOM 650 C C . GLY A 1 87 ? 14.651 12.237 -14.798 1.00 54.53 87 GLY A C 1
ATOM 651 O O . GLY A 1 87 ? 14.176 11.326 -15.456 1.00 54.53 87 GLY A O 1
ATOM 652 N N . ALA A 1 88 ? 14.254 13.491 -15.009 1.00 58.00 88 ALA A N 1
ATOM 653 C CA . ALA A 1 88 ? 13.276 13.819 -16.050 1.00 58.00 88 ALA A CA 1
ATOM 654 C C . ALA A 1 88 ? 13.367 15.305 -16.393 1.00 58.00 88 ALA A C 1
ATOM 656 O O . ALA A 1 88 ? 12.828 16.135 -15.667 1.00 58.00 88 ALA A O 1
ATOM 657 N N . ALA A 1 89 ? 14.043 15.645 -17.494 1.00 55.81 89 ALA A N 1
ATOM 658 C CA . ALA A 1 89 ? 14.241 17.038 -17.910 1.00 55.81 89 ALA A CA 1
ATOM 659 C C . ALA A 1 89 ? 12.921 17.816 -18.125 1.00 55.81 89 ALA A C 1
ATOM 661 O O . ALA A 1 89 ? 12.933 19.042 -18.087 1.00 55.81 89 ALA A O 1
ATOM 662 N N . ASP A 1 90 ? 11.792 17.108 -18.270 1.00 66.44 90 ASP A N 1
ATOM 663 C CA . ASP A 1 90 ? 10.498 17.681 -18.657 1.00 66.44 90 ASP A CA 1
ATOM 664 C C . ASP A 1 90 ? 9.342 17.381 -17.678 1.00 66.44 90 ASP A C 1
ATOM 666 O O . ASP A 1 90 ? 8.195 17.733 -17.961 1.00 66.44 90 ASP A O 1
ATOM 670 N N . ALA A 1 91 ? 9.588 16.713 -16.542 1.00 70.94 91 ALA A N 1
ATOM 671 C CA . ALA A 1 91 ? 8.535 16.435 -15.556 1.00 70.94 91 ALA A CA 1
ATOM 672 C C . ALA A 1 91 ? 8.527 17.493 -14.437 1.00 70.94 91 ALA A C 1
ATOM 674 O O . ALA A 1 91 ? 9.597 17.886 -13.968 1.00 70.94 91 ALA A O 1
ATOM 675 N N . PRO A 1 92 ? 7.348 17.936 -13.955 1.00 81.44 92 PRO A N 1
ATOM 676 C CA . PRO A 1 92 ? 7.292 18.790 -12.776 1.00 81.44 92 PRO A CA 1
ATOM 677 C C . PRO A 1 92 ? 7.889 18.046 -11.579 1.00 81.44 92 PRO A C 1
ATOM 679 O O . PRO A 1 92 ? 7.614 16.863 -11.380 1.00 81.44 92 PRO A O 1
ATOM 682 N N . LEU A 1 93 ? 8.694 18.739 -10.779 1.00 85.81 93 LEU A N 1
ATOM 683 C CA . LEU A 1 93 ? 9.233 18.185 -9.542 1.00 85.81 93 LEU A CA 1
ATOM 684 C C . LEU A 1 93 ? 8.206 18.326 -8.417 1.00 85.81 93 LEU A C 1
ATOM 686 O O . LEU A 1 93 ? 7.491 19.326 -8.332 1.00 85.81 93 LEU A O 1
ATOM 690 N N . MET A 1 94 ? 8.138 17.318 -7.552 1.00 88.75 94 MET A N 1
ATOM 691 C CA . MET A 1 94 ? 7.243 17.284 -6.403 1.00 88.75 94 MET A CA 1
ATOM 692 C C . MET A 1 94 ? 8.026 16.971 -5.130 1.00 88.75 94 MET A C 1
ATOM 694 O O . MET A 1 94 ? 8.933 16.139 -5.122 1.00 88.75 94 MET A O 1
ATOM 698 N N . GLN A 1 95 ? 7.640 17.622 -4.033 1.00 91.62 95 GLN A N 1
ATOM 699 C CA . GLN A 1 95 ? 8.088 17.260 -2.694 1.00 91.62 95 GLN A CA 1
ATOM 700 C C . GLN A 1 95 ? 7.113 16.256 -2.068 1.00 91.62 95 GLN A C 1
ATOM 702 O O . GLN A 1 95 ? 5.902 16.485 -2.063 1.00 91.62 95 GLN A O 1
ATOM 707 N N . LEU A 1 96 ? 7.643 15.172 -1.498 1.00 92.00 96 LEU A N 1
ATOM 708 C CA . LEU A 1 96 ? 6.878 14.205 -0.712 1.00 92.00 96 LEU A CA 1
ATOM 709 C C . LEU A 1 96 ? 7.279 14.324 0.762 1.00 92.00 96 LEU A C 1
ATOM 711 O O . LEU A 1 96 ? 8.463 14.269 1.092 1.00 92.00 96 LEU A O 1
ATOM 715 N N . ALA A 1 97 ? 6.303 14.496 1.656 1.00 93.12 97 ALA A N 1
ATOM 716 C CA . ALA A 1 97 ? 6.570 14.578 3.090 1.00 93.12 97 ALA A CA 1
ATOM 717 C C . ALA A 1 97 ? 7.318 13.321 3.574 1.00 93.12 97 ALA A C 1
ATOM 719 O O . ALA A 1 97 ? 6.918 12.198 3.276 1.00 93.12 97 ALA A O 1
ATOM 720 N N . GLY A 1 98 ? 8.418 13.515 4.307 1.00 91.94 98 GLY A N 1
ATOM 721 C CA . GLY A 1 98 ? 9.299 12.427 4.748 1.00 91.94 98 GLY A CA 1
ATOM 722 C C . GLY A 1 98 ? 10.398 12.027 3.752 1.00 91.94 98 GLY A C 1
ATOM 723 O O . GLY A 1 98 ? 11.239 11.205 4.105 1.00 91.94 98 GLY A O 1
ATOM 724 N N . VAL A 1 99 ? 10.447 12.619 2.552 1.00 90.81 99 VAL A N 1
ATOM 725 C CA . VAL A 1 99 ? 11.522 12.420 1.563 1.00 90.81 99 VAL A CA 1
ATOM 726 C C . VAL A 1 99 ? 12.304 13.722 1.373 1.00 90.81 99 VAL A C 1
ATOM 728 O O . VAL A 1 99 ? 11.727 14.800 1.237 1.00 90.81 99 VAL A O 1
ATOM 731 N N . ALA A 1 100 ? 13.635 13.635 1.386 1.00 88.69 100 ALA A N 1
ATOM 732 C CA . ALA A 1 100 ? 14.500 14.788 1.158 1.00 88.69 100 ALA A CA 1
ATOM 733 C C . ALA A 1 100 ? 14.543 15.167 -0.331 1.00 88.69 100 ALA A C 1
ATOM 735 O O . ALA A 1 100 ? 14.712 14.305 -1.189 1.00 88.69 100 ALA A O 1
ATOM 736 N N . GLY A 1 101 ? 14.467 16.468 -0.623 1.00 86.31 101 GLY A N 1
ATOM 737 C CA . GLY A 1 101 ? 14.537 16.991 -1.988 1.00 86.31 101 GLY A CA 1
ATOM 738 C C . GLY A 1 101 ? 13.196 16.981 -2.726 1.00 86.31 101 GLY A C 1
ATOM 739 O O . GLY A 1 101 ? 12.129 16.906 -2.116 1.00 86.31 101 GLY A O 1
ATOM 740 N N . GLN A 1 102 ? 13.269 17.128 -4.048 1.00 86.25 102 GLN A N 1
ATOM 741 C CA . GLN A 1 102 ? 12.127 17.071 -4.958 1.00 86.25 102 GLN A CA 1
ATOM 742 C C . GLN A 1 102 ? 12.481 16.156 -6.126 1.00 86.25 102 GLN A C 1
ATOM 744 O O . GLN A 1 102 ? 13.597 16.230 -6.635 1.00 86.25 102 GLN A O 1
ATOM 749 N N . GLU A 1 103 ? 11.532 15.332 -6.553 1.00 85.44 103 GLU A N 1
ATOM 750 C CA . GLU A 1 103 ? 11.724 14.350 -7.623 1.00 85.44 103 GLU A CA 1
ATOM 751 C C . GLU A 1 103 ? 10.489 14.317 -8.542 1.00 85.44 103 GLU A C 1
ATOM 753 O O . GLU A 1 103 ? 9.411 14.777 -8.141 1.00 85.44 103 GLU A O 1
ATOM 758 N N . PRO A 1 104 ? 10.606 13.791 -9.774 1.00 87.00 104 PRO A N 1
ATOM 759 C CA . PRO A 1 104 ? 9.455 13.562 -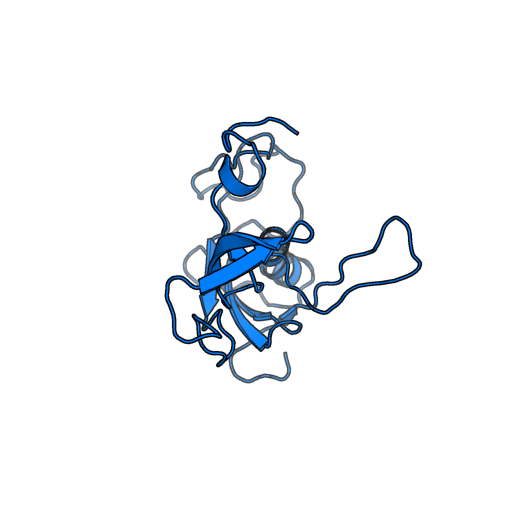10.642 1.00 87.00 104 PRO A CA 1
ATOM 760 C C . PRO A 1 104 ? 8.412 12.641 -9.975 1.00 87.00 104 PRO A C 1
ATOM 762 O O . PRO A 1 104 ? 8.777 11.578 -9.462 1.00 87.00 104 PRO A O 1
ATOM 765 N N . PRO A 1 105 ? 7.113 12.990 -9.987 1.00 89.19 105 PRO A N 1
ATOM 766 C CA . PRO A 1 105 ? 6.085 12.188 -9.339 1.00 89.19 105 PRO A CA 1
ATOM 767 C C . PRO A 1 105 ? 5.823 10.891 -10.109 1.00 89.19 105 PRO A C 1
ATOM 769 O O . PRO A 1 105 ? 5.591 10.903 -11.318 1.00 89.19 105 PRO A O 1
ATOM 772 N N . VAL A 1 106 ? 5.784 9.774 -9.383 1.00 91.81 106 VAL A N 1
ATOM 773 C CA . VAL A 1 106 ? 5.295 8.484 -9.881 1.00 91.81 106 VAL A CA 1
ATOM 774 C C . VAL A 1 106 ? 3.881 8.280 -9.349 1.00 91.81 106 VAL A C 1
ATOM 776 O O . VAL A 1 106 ? 3.686 8.123 -8.143 1.00 91.81 106 VAL A O 1
ATOM 779 N N . TYR A 1 107 ? 2.888 8.285 -10.238 1.00 93.50 107 TYR A N 1
ATOM 780 C CA . TYR A 1 107 ? 1.495 8.051 -9.849 1.00 93.50 107 TYR A CA 1
ATOM 781 C C . TYR A 1 107 ? 1.194 6.553 -9.836 1.00 93.50 107 TYR A C 1
ATOM 783 O O . TYR A 1 107 ? 1.588 5.827 -10.748 1.00 93.50 107 TYR A O 1
ATOM 791 N N . VAL A 1 108 ? 0.485 6.095 -8.805 1.00 95.81 108 VAL A N 1
ATOM 792 C CA . VAL A 1 108 ? 0.097 4.690 -8.640 1.00 95.81 108 VAL A CA 1
ATOM 793 C C . VAL A 1 108 ? -1.422 4.599 -8.585 1.00 95.81 108 VAL A C 1
ATOM 795 O O . VAL A 1 108 ? -2.048 5.092 -7.649 1.00 95.81 108 VAL A O 1
ATOM 798 N N . GLU A 1 109 ? -2.012 3.942 -9.575 1.00 96.19 109 GLU A N 1
ATOM 799 C CA . GLU A 1 109 ? -3.433 3.609 -9.607 1.00 96.19 109 GLU A CA 1
ATOM 800 C C . GLU A 1 109 ? -3.643 2.197 -9.057 1.00 96.19 109 GLU A C 1
ATOM 802 O O . GLU A 1 109 ? -3.007 1.246 -9.514 1.00 96.19 109 GLU A O 1
ATOM 807 N N . LEU A 1 110 ? -4.553 2.038 -8.092 1.00 94.94 110 LEU A N 1
ATOM 808 C CA . LEU A 1 110 ? -4.940 0.732 -7.551 1.00 94.94 110 LEU A CA 1
ATOM 809 C C . LEU A 1 110 ? -6.226 0.252 -8.232 1.00 94.94 110 LEU A C 1
ATOM 811 O O . LEU A 1 110 ? -7.300 0.823 -8.042 1.00 94.94 110 LEU A O 1
ATOM 815 N N . LEU A 1 111 ? -6.131 -0.827 -9.004 1.00 95.44 111 LEU A N 1
ATOM 816 C CA . LEU A 1 111 ? -7.246 -1.426 -9.728 1.00 95.44 111 LEU A CA 1
ATOM 817 C C . LEU A 1 111 ? -7.907 -2.506 -8.867 1.00 95.44 111 LEU A C 1
ATOM 819 O O . LEU A 1 111 ? -7.413 -3.629 -8.762 1.00 95.44 111 LEU A O 1
ATOM 823 N N . GLY A 1 112 ? -9.046 -2.163 -8.264 1.00 92.88 112 GLY A N 1
ATOM 824 C CA . GLY A 1 112 ? -9.799 -3.074 -7.400 1.00 92.88 112 GLY A CA 1
ATOM 825 C 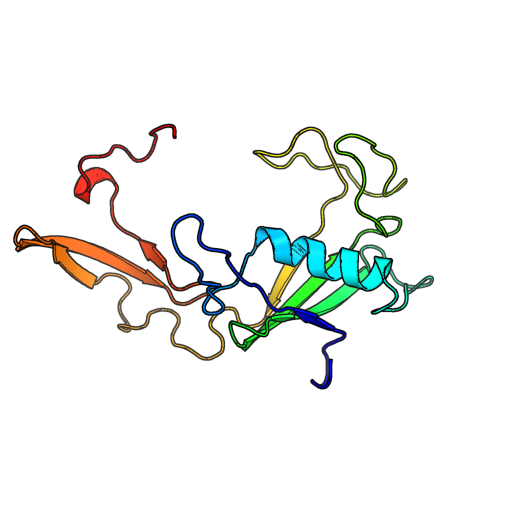C . GLY A 1 112 ? -9.077 -3.376 -6.080 1.00 92.88 112 GLY A C 1
ATOM 826 O O . GLY A 1 112 ? -8.816 -4.543 -5.796 1.00 92.88 112 GLY A O 1
ATOM 827 N N . PRO A 1 113 ? -8.780 -2.362 -5.242 1.00 92.25 113 PRO A N 1
ATOM 828 C CA . PRO A 1 113 ? -7.963 -2.521 -4.033 1.00 92.25 113 PRO A CA 1
ATOM 829 C C . PRO A 1 113 ? -8.581 -3.448 -2.974 1.00 92.25 113 PRO A C 1
ATOM 831 O O . PRO A 1 113 ? -7.892 -3.852 -2.041 1.00 92.25 113 PRO A O 1
ATOM 834 N N . THR A 1 114 ? -9.863 -3.806 -3.090 1.00 95.12 114 THR A N 1
ATOM 835 C CA . THR A 1 114 ? -10.496 -4.792 -2.202 1.00 95.12 114 THR A CA 1
ATOM 836 C C . THR A 1 114 ? -10.170 -6.239 -2.588 1.00 95.12 114 THR A C 1
ATOM 838 O O . THR A 1 114 ? -10.388 -7.149 -1.786 1.00 95.12 114 THR A O 1
ATOM 841 N N . ALA A 1 115 ? -9.645 -6.471 -3.799 1.00 93.00 115 ALA A N 1
ATOM 842 C CA . ALA A 1 115 ? -9.395 -7.797 -4.367 1.00 93.00 115 ALA A CA 1
ATOM 843 C C . ALA A 1 115 ? -10.631 -8.719 -4.312 1.00 93.00 115 ALA A C 1
ATOM 845 O O . ALA A 1 115 ? -10.549 -9.893 -3.960 1.00 93.00 115 ALA A O 1
ATOM 846 N N . GLY A 1 116 ? -11.815 -8.163 -4.596 1.00 93.12 116 GLY A N 1
ATOM 847 C CA . GLY A 1 116 ? -13.086 -8.899 -4.571 1.00 93.12 116 GLY A CA 1
ATOM 848 C C . GLY A 1 116 ? -13.673 -9.130 -3.173 1.00 93.12 116 GLY A C 1
ATOM 849 O O . GLY A 1 116 ? -14.777 -9.658 -3.063 1.00 93.12 116 GLY A O 1
ATOM 850 N N . ARG A 1 117 ? -12.985 -8.708 -2.105 1.00 94.25 117 ARG A N 1
ATOM 851 C CA . ARG A 1 117 ? -13.521 -8.730 -0.737 1.00 94.25 117 ARG A CA 1
ATOM 852 C C . ARG A 1 117 ? -14.525 -7.584 -0.530 1.00 94.25 117 ARG A C 1
ATOM 854 O O . ARG A 1 117 ? -14.421 -6.554 -1.208 1.00 94.25 117 ARG A O 1
ATOM 861 N N . PRO A 1 118 ? -15.479 -7.713 0.412 1.00 96.88 118 PRO A N 1
ATOM 862 C CA . PRO A 1 118 ? -16.304 -6.587 0.838 1.00 96.88 118 PRO A CA 1
ATOM 863 C C . PRO A 1 118 ? -15.431 -5.453 1.386 1.00 96.88 118 PRO A C 1
ATOM 865 O O . PRO A 1 118 ? -14.547 -5.702 2.203 1.00 96.88 118 PRO A O 1
ATOM 868 N N . LEU A 1 119 ? -15.696 -4.209 0.970 1.00 97.06 119 LEU A N 1
ATOM 869 C CA . LEU A 1 119 ? -14.979 -3.032 1.480 1.00 97.06 119 LEU A CA 1
ATOM 870 C C . LEU A 1 119 ? -15.108 -2.919 3.006 1.00 97.06 119 LEU A C 1
ATOM 872 O O . LEU A 1 119 ? -14.122 -2.667 3.694 1.00 97.06 119 LEU A O 1
ATOM 876 N N . LEU A 1 120 ? -16.325 -3.135 3.506 1.00 98.12 120 LEU A N 1
ATOM 877 C CA . LEU A 1 120 ? -16.661 -3.204 4.922 1.00 98.12 120 LEU A CA 1
ATOM 878 C C . LEU A 1 120 ? -16.926 -4.680 5.252 1.00 98.12 120 LEU A C 1
ATOM 880 O O . LEU A 1 120 ? -17.988 -5.190 4.884 1.00 98.12 120 LEU A O 1
ATOM 884 N N . PRO A 1 121 ? -15.988 -5.400 5.890 1.00 97.12 121 PRO A N 1
ATOM 885 C CA . PRO A 1 121 ? -16.099 -6.844 6.097 1.00 97.12 121 PRO A CA 1
ATOM 886 C C . PRO A 1 121 ? -17.284 -7.234 6.996 1.00 97.12 121 PRO A C 1
ATOM 888 O O . PRO A 1 121 ? -17.801 -8.340 6.879 1.00 97.12 121 PRO A O 1
ATOM 891 N N . THR A 1 122 ? -17.749 -6.321 7.851 1.00 97.75 122 THR A N 1
ATOM 892 C CA . THR A 1 122 ? -18.933 -6.484 8.715 1.00 97.75 122 THR A CA 1
ATOM 893 C C . THR A 1 122 ? -20.227 -5.991 8.060 1.00 97.75 122 THR A C 1
ATOM 895 O O . THR A 1 122 ? -21.312 -6.156 8.616 1.00 97.75 122 THR A O 1
ATOM 898 N N . GLY A 1 123 ? -20.129 -5.351 6.889 1.00 97.81 123 GLY A N 1
ATOM 899 C CA . GLY A 1 123 ? -21.234 -4.652 6.235 1.00 97.81 123 GLY A CA 1
ATOM 900 C C . GLY A 1 123 ? -21.647 -3.343 6.918 1.00 97.81 123 GLY A C 1
ATOM 901 O O . GLY A 1 123 ? -22.624 -2.730 6.492 1.00 97.81 123 GLY A O 1
ATOM 902 N N . ARG A 1 124 ? -20.932 -2.900 7.961 1.00 9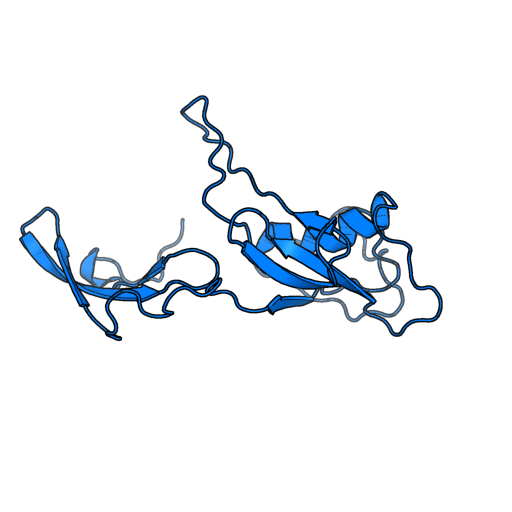8.06 124 ARG A N 1
ATOM 903 C CA . ARG A 1 124 ? -21.246 -1.689 8.728 1.00 98.06 124 ARG A CA 1
ATOM 904 C C . ARG A 1 124 ? -20.148 -0.649 8.571 1.00 98.06 124 ARG A C 1
ATOM 906 O O . ARG A 1 124 ? -18.972 -0.981 8.493 1.00 98.06 124 ARG A O 1
ATOM 913 N N . ALA A 1 125 ? -20.543 0.622 8.537 1.00 97.75 125 ALA A N 1
ATOM 914 C CA . ALA A 1 125 ? -19.588 1.729 8.577 1.00 97.75 125 ALA A CA 1
ATOM 915 C C . ALA A 1 125 ? -18.936 1.870 9.963 1.00 97.75 125 ALA A C 1
ATOM 917 O O . ALA A 1 125 ? -17.800 2.326 10.060 1.00 97.75 125 ALA A O 1
ATOM 918 N N . THR A 1 126 ? -19.643 1.453 11.015 1.00 98.12 126 THR A N 1
ATOM 919 C CA . THR A 1 126 ? -19.173 1.497 12.400 1.00 98.12 126 THR A CA 1
ATOM 920 C C . THR A 1 126 ? -19.559 0.206 13.110 1.00 98.12 126 THR A C 1
ATOM 922 O O . THR A 1 126 ? -20.718 -0.214 13.079 1.00 98.12 126 THR A O 1
ATOM 925 N N . ASP A 1 127 ? -18.575 -0.403 13.755 1.00 98.25 127 ASP A N 1
ATOM 926 C CA . ASP A 1 127 ? -18.700 -1.524 14.674 1.00 98.25 127 ASP A CA 1
ATOM 927 C C . ASP A 1 127 ? -18.311 -1.076 16.087 1.00 98.25 127 ASP A C 1
ATOM 929 O O . ASP A 1 127 ? -17.627 -0.069 16.270 1.00 98.25 127 ASP A O 1
ATOM 933 N N . VAL A 1 128 ? -18.735 -1.843 17.092 1.00 97.69 128 VAL A N 1
ATOM 934 C CA . VAL A 1 128 ? -18.281 -1.682 18.477 1.00 97.69 128 VAL A CA 1
ATOM 935 C C . VAL A 1 128 ? -17.443 -2.901 18.829 1.00 97.69 128 VAL A C 1
ATOM 937 O O . VAL A 1 128 ? -17.954 -4.021 18.878 1.00 97.69 128 VAL A O 1
ATOM 940 N N . LEU A 1 129 ? -16.150 -2.682 19.037 1.00 96.12 129 LEU A N 1
ATOM 941 C CA . LEU A 1 129 ? -15.200 -3.684 19.503 1.00 96.12 129 LEU A CA 1
ATOM 942 C C . LEU A 1 129 ? -15.096 -3.621 21.029 1.00 96.12 129 LEU A C 1
ATOM 944 O O . LEU A 1 129 ? -15.337 -2.579 21.631 1.00 96.12 129 LEU A O 1
ATOM 948 N N . THR A 1 130 ? -14.715 -4.726 21.659 1.00 95.50 130 THR A N 1
ATOM 949 C CA . THR A 1 130 ? -14.438 -4.770 23.101 1.00 95.50 130 THR A CA 1
ATOM 950 C C . THR A 1 130 ? -12.930 -4.721 23.319 1.00 95.50 130 THR A C 1
ATOM 952 O O . THR A 1 130 ? -12.199 -5.526 22.739 1.00 95.50 130 THR A O 1
ATOM 955 N N . SER A 1 131 ? -12.459 -3.770 24.127 1.00 91.06 131 SER A N 1
ATOM 956 C CA . SER A 1 131 ? -11.051 -3.654 24.510 1.00 91.06 131 SER A CA 1
ATOM 957 C C . SER A 1 131 ? -10.622 -4.797 25.440 1.00 91.06 131 SER A C 1
ATOM 959 O O . SER A 1 131 ? -11.450 -5.562 25.938 1.00 91.06 131 SER A O 1
ATOM 961 N N . LEU A 1 132 ? -9.317 -4.908 25.712 1.00 90.06 132 LEU A N 1
ATOM 962 C CA . LEU A 1 132 ? -8.801 -5.885 26.681 1.00 90.06 132 LEU A CA 1
ATOM 963 C C . LEU A 1 132 ? -9.310 -5.634 28.109 1.00 90.06 132 LEU A C 1
ATOM 965 O O . LEU A 1 132 ? -9.437 -6.583 28.878 1.00 90.06 132 LEU A O 1
ATOM 969 N N . ASP A 1 133 ? -9.643 -4.384 28.429 1.00 90.75 133 ASP A N 1
ATOM 970 C CA . ASP A 1 133 ? -10.188 -3.977 29.727 1.00 90.75 133 ASP A CA 1
ATOM 971 C C . ASP A 1 133 ? -11.723 -4.095 29.783 1.00 90.75 133 ASP A C 1
ATOM 973 O O . ASP A 1 133 ? -12.336 -3.796 30.804 1.00 90.75 133 ASP A O 1
ATOM 977 N N . GLY A 1 134 ? -12.358 -4.553 28.697 1.00 93.38 134 GLY A N 1
ATOM 978 C CA . GLY A 1 134 ? -13.810 -4.723 28.600 1.00 93.38 134 GLY A CA 1
ATOM 979 C C . GLY A 1 134 ? -14.575 -3.478 28.142 1.00 93.38 134 GLY A C 1
ATOM 980 O O . GLY A 1 134 ? -15.799 -3.533 28.025 1.00 93.38 134 GLY A O 1
ATOM 981 N N . GLU A 1 135 ? -13.881 -2.381 27.840 1.00 93.19 135 GLU A N 1
ATOM 982 C CA . GLU A 1 135 ? -14.498 -1.122 27.416 1.00 93.19 135 GLU A CA 1
ATOM 983 C C . GLU A 1 135 ? -14.885 -1.145 25.925 1.00 93.19 135 GLU A C 1
ATOM 985 O O . GLU A 1 135 ? -14.153 -1.708 25.100 1.00 93.19 135 GLU A O 1
ATOM 990 N N . PRO A 1 136 ? -16.022 -0.539 25.538 1.00 96.38 136 PRO A N 1
ATOM 991 C CA . PRO A 1 136 ? -16.436 -0.462 24.144 1.00 96.38 136 PRO A CA 1
ATOM 992 C C . PRO A 1 136 ? -15.586 0.550 23.362 1.00 96.38 136 PRO A C 1
ATOM 994 O O . PRO A 1 136 ? -15.353 1.671 23.808 1.00 96.38 136 PRO A O 1
ATOM 997 N N . ILE A 1 137 ? -15.177 0.171 22.152 1.00 97.31 137 ILE A N 1
ATOM 998 C CA . ILE A 1 137 ? -14.441 1.020 21.212 1.00 97.31 137 ILE A CA 1
ATOM 999 C C . ILE A 1 137 ? -15.193 1.045 19.886 1.00 97.31 137 ILE A C 1
ATOM 1001 O O . ILE A 1 137 ? -15.357 0.011 19.238 1.00 97.31 137 ILE A O 1
ATOM 1005 N N . GLU A 1 138 ? -15.622 2.229 19.457 1.00 97.69 138 GLU A N 1
ATOM 1006 C CA . GLU A 1 138 ? -16.124 2.418 18.096 1.00 97.69 138 GLU A CA 1
ATOM 1007 C C . GLU A 1 138 ? -14.985 2.250 17.089 1.00 97.69 138 GLU A C 1
ATOM 1009 O O . GLU A 1 138 ? -13.901 2.817 17.252 1.00 97.69 138 GLU A O 1
ATOM 1014 N N . ALA A 1 139 ? -15.235 1.474 16.039 1.00 98.19 139 ALA A N 1
ATOM 1015 C CA . ALA A 1 139 ? -14.251 1.201 15.009 1.00 98.19 139 ALA A CA 1
ATOM 1016 C C . ALA A 1 139 ? -14.877 1.125 13.616 1.00 98.19 139 ALA A C 1
ATOM 1018 O O . ALA A 1 139 ? -15.994 0.644 13.442 1.00 98.19 139 ALA A O 1
ATOM 1019 N N . THR A 1 140 ? -14.114 1.524 12.603 1.00 98.50 140 THR A N 1
ATOM 1020 C CA . THR A 1 140 ? -14.426 1.255 11.195 1.00 98.50 140 THR A CA 1
ATOM 1021 C C . THR A 1 140 ? -13.407 0.265 10.653 1.00 98.50 140 THR A C 1
ATOM 1023 O O . THR A 1 140 ? -12.203 0.524 10.669 1.00 98.50 140 THR A O 1
ATOM 1026 N N . LEU A 1 141 ? -13.884 -0.875 10.159 1.00 98.31 141 LEU A N 1
ATOM 1027 C CA . LEU A 1 141 ? -13.049 -1.919 9.574 1.00 98.31 141 LEU A CA 1
ATOM 1028 C C . LEU A 1 141 ? -13.091 -1.779 8.050 1.00 98.31 141 LEU A C 1
ATOM 1030 O O . LEU A 1 141 ? -14.161 -1.850 7.451 1.00 98.31 141 LEU A O 1
ATOM 1034 N N . VAL A 1 142 ? -11.934 -1.596 7.413 1.00 97.81 142 VAL A N 1
ATOM 1035 C CA . VAL A 1 142 ? -11.825 -1.411 5.959 1.00 97.81 142 VAL A CA 1
ATOM 1036 C C . VAL A 1 142 ? -10.916 -2.472 5.359 1.00 97.81 142 VAL A C 1
ATOM 1038 O O . VAL A 1 142 ? -9.806 -2.692 5.834 1.00 97.81 142 VAL A O 1
ATOM 1041 N N . THR A 1 143 ? -11.366 -3.103 4.276 1.00 95.00 143 THR A N 1
ATOM 1042 C CA . THR A 1 143 ? -10.580 -4.058 3.483 1.00 95.00 143 THR A CA 1
ATOM 1043 C C . THR A 1 143 ? -10.313 -3.492 2.087 1.00 95.00 143 THR A C 1
ATOM 1045 O O . THR A 1 143 ? -10.955 -3.872 1.110 1.00 95.00 143 THR A O 1
ATOM 1048 N N . ALA A 1 144 ? -9.363 -2.560 1.988 1.00 92.94 144 ALA A N 1
ATOM 1049 C CA . ALA A 1 144 ? -8.885 -1.997 0.725 1.00 92.94 144 ALA A CA 1
ATOM 1050 C C . ALA A 1 144 ? -7.381 -1.701 0.817 1.00 92.94 144 ALA A C 1
ATOM 1052 O O . ALA A 1 144 ? -6.939 -1.024 1.740 1.00 92.94 144 ALA A O 1
ATOM 1053 N N . GLY A 1 145 ? -6.589 -2.217 -0.125 1.00 89.06 145 GLY A N 1
ATOM 1054 C CA . GLY A 1 145 ? -5.134 -2.256 0.008 1.00 89.06 145 GLY A CA 1
ATOM 1055 C C . GLY A 1 145 ? -4.748 -3.278 1.075 1.00 89.06 145 GLY A C 1
ATOM 1056 O O . GLY A 1 145 ? -4.812 -4.477 0.813 1.00 89.06 145 GLY A O 1
ATOM 1057 N N . ASN A 1 146 ? -4.419 -2.802 2.278 1.00 91.44 146 ASN A N 1
ATOM 1058 C CA . ASN A 1 146 ? -4.247 -3.643 3.464 1.00 91.44 146 ASN A CA 1
ATOM 1059 C C . ASN A 1 146 ? -5.453 -3.479 4.409 1.00 91.44 146 ASN A C 1
ATOM 1061 O O . ASN A 1 146 ? -5.908 -2.349 4.618 1.00 91.44 146 ASN A O 1
ATOM 1065 N N . PRO A 1 147 ? -5.966 -4.567 5.015 1.00 93.94 147 PRO A N 1
ATOM 1066 C CA . PRO A 1 147 ? -6.995 -4.475 6.046 1.00 93.94 147 PRO A CA 1
ATOM 1067 C C . PRO A 1 147 ? -6.582 -3.520 7.172 1.00 93.94 147 PRO A C 1
ATOM 1069 O O . PRO A 1 147 ? -5.499 -3.658 7.736 1.00 93.94 147 PRO A O 1
ATOM 1072 N N . THR A 1 148 ? -7.438 -2.547 7.482 1.00 96.94 148 THR A N 1
ATOM 1073 C CA . THR A 1 148 ? -7.155 -1.486 8.458 1.00 96.94 148 THR A CA 1
ATOM 1074 C C . THR A 1 148 ? -8.347 -1.292 9.388 1.00 96.94 148 THR A C 1
ATOM 1076 O O . THR A 1 148 ? -9.494 -1.267 8.939 1.00 96.94 148 THR A O 1
ATOM 1079 N N . VAL A 1 149 ? -8.070 -1.146 10.685 1.00 97.38 149 VAL A N 1
ATOM 1080 C CA . VAL A 1 149 ? -9.061 -0.789 11.706 1.00 97.38 149 VAL A CA 1
ATOM 1081 C C . VAL A 1 149 ? -8.814 0.657 12.113 1.00 97.38 149 VAL A C 1
ATOM 1083 O O . VAL A 1 149 ? -7.739 0.985 12.610 1.00 97.38 149 VAL A O 1
ATOM 1086 N N . PHE A 1 150 ? -9.802 1.518 11.897 1.00 97.81 150 PHE A N 1
ATOM 1087 C CA . PHE A 1 150 ? -9.771 2.909 12.336 1.00 97.81 150 PHE A CA 1
ATOM 1088 C C . PHE A 1 150 ? -10.530 3.038 13.650 1.00 97.81 150 PHE A C 1
ATOM 1090 O O . PHE A 1 150 ? -11.661 2.571 13.742 1.00 97.81 150 PHE A O 1
ATOM 1097 N N . VAL A 1 151 ? -9.919 3.686 14.639 1.00 97.06 151 VAL A N 1
ATOM 1098 C CA . VAL A 1 151 ? -10.519 3.982 15.947 1.00 97.06 151 VAL A CA 1
ATOM 1099 C C . VAL A 1 151 ? -10.267 5.449 16.308 1.00 97.06 151 VAL A C 1
ATOM 1101 O O . VAL A 1 151 ? -9.289 6.029 15.825 1.00 97.06 151 VAL A O 1
ATOM 1104 N N . PRO A 1 152 ? -11.098 6.069 17.161 1.00 96.31 152 PRO A N 1
ATOM 1105 C CA . PRO A 1 152 ? -10.803 7.385 17.715 1.00 96.31 152 PRO A CA 1
ATOM 1106 C C . PRO A 1 152 ? -9.497 7.372 18.520 1.00 96.31 152 PRO A C 1
ATOM 1108 O O . PRO A 1 152 ? -9.273 6.465 19.320 1.00 96.31 152 PRO A O 1
ATOM 1111 N N . ALA A 1 153 ? -8.667 8.412 18.388 1.00 96.50 153 ALA A N 1
ATOM 1112 C CA . ALA A 1 153 ? -7.444 8.548 19.191 1.00 96.50 153 ALA A CA 1
ATOM 1113 C C . ALA A 1 153 ? -7.741 8.544 20.704 1.00 96.50 153 ALA A C 1
ATOM 1115 O O . ALA A 1 153 ? -7.015 7.941 21.495 1.00 96.50 153 ALA A O 1
ATOM 1116 N N . THR A 1 154 ? -8.875 9.130 21.097 1.00 94.94 154 THR A N 1
ATOM 1117 C CA . THR A 1 154 ? -9.347 9.175 22.485 1.00 94.94 154 THR A CA 1
ATOM 1118 C C . THR A 1 154 ? -9.622 7.793 23.075 1.00 94.94 154 THR A C 1
ATOM 1120 O O . THR A 1 154 ? -9.482 7.633 24.284 1.00 94.94 154 THR A O 1
ATOM 1123 N N . ALA A 1 155 ? -9.936 6.781 22.256 1.00 92.81 155 ALA A N 1
ATOM 1124 C CA . ALA A 1 155 ? -10.098 5.401 22.720 1.00 92.81 155 ALA A CA 1
ATOM 1125 C C . ALA A 1 155 ? -8.777 4.790 23.225 1.00 92.81 155 ALA A C 1
ATOM 1127 O O . ALA A 1 155 ? -8.795 3.838 23.998 1.00 92.81 155 ALA A O 1
ATOM 1128 N N . ALA A 1 156 ? -7.635 5.358 22.823 1.00 89.81 156 ALA A N 1
ATOM 1129 C CA . ALA A 1 156 ? -6.306 5.024 23.328 1.00 89.81 156 ALA A CA 1
ATOM 1130 C C . ALA A 1 156 ? -5.758 6.073 24.322 1.00 89.81 156 ALA A C 1
ATOM 1132 O O . ALA A 1 156 ? -4.587 6.012 24.690 1.00 89.81 156 ALA A O 1
ATOM 1133 N N . GLY A 1 157 ? -6.570 7.053 24.741 1.00 93.00 157 GLY A N 1
ATOM 1134 C CA . GLY A 1 157 ? -6.123 8.163 25.591 1.00 93.00 157 GLY A CA 1
ATOM 1135 C C . GLY A 1 157 ? -5.205 9.170 24.885 1.00 93.00 157 GLY A C 1
ATOM 1136 O O . GLY A 1 157 ? -4.452 9.876 25.553 1.00 93.00 157 GLY A O 1
ATOM 1137 N N . LEU A 1 158 ? -5.256 9.231 23.551 1.00 96.44 158 LEU A N 1
ATOM 1138 C CA . LEU A 1 158 ? -4.404 10.072 22.708 1.00 96.44 158 LEU A CA 1
ATOM 1139 C C . LEU A 1 158 ? -5.185 11.233 22.071 1.00 96.44 158 LEU A C 1
ATOM 1141 O O . LEU A 1 158 ? -6.414 11.206 21.967 1.00 96.44 158 LEU A O 1
ATOM 1145 N N . GLN A 1 159 ? -4.454 12.248 21.617 1.00 97.06 159 GLN A N 1
ATOM 1146 C CA . GLN A 1 159 ? -4.960 13.388 20.849 1.00 97.06 159 GLN A CA 1
ATOM 1147 C C . GLN A 1 159 ? -4.984 13.106 19.340 1.00 97.06 159 GLN A C 1
ATOM 1149 O O . GLN A 1 159 ? -5.806 13.679 18.629 1.00 97.06 159 GLN A O 1
ATOM 1154 N N . GLY A 1 160 ? -4.116 12.216 18.847 1.00 96.31 160 GLY A N 1
ATOM 1155 C CA . GLY A 1 160 ? -3.967 11.913 17.420 1.00 96.31 160 GLY A CA 1
ATOM 1156 C C . GLY A 1 160 ? -3.003 12.853 16.687 1.00 96.31 160 GLY A C 1
ATOM 1157 O O . GLY A 1 160 ? -2.949 12.842 15.458 1.00 96.31 160 GLY A O 1
ATOM 1158 N N . THR A 1 161 ? -2.257 13.674 17.428 1.00 97.38 161 THR A N 1
ATOM 1159 C CA . THR A 1 161 ? -1.249 14.622 16.919 1.00 97.38 161 THR A CA 1
ATOM 1160 C C . THR A 1 161 ? 0.120 14.419 17.570 1.00 97.38 161 THR A C 1
ATOM 1162 O O . THR A 1 161 ? 0.954 15.324 17.579 1.00 97.38 161 THR A O 1
ATOM 1165 N N . GLU A 1 162 ? 0.342 13.256 18.174 1.00 97.56 162 GLU A N 1
ATOM 1166 C CA . GLU A 1 162 ? 1.611 12.874 18.780 1.00 97.56 162 GLU A CA 1
ATOM 1167 C C . GLU A 1 162 ? 2.731 12.764 17.731 1.00 97.56 162 GLU A C 1
ATOM 1169 O O . GLU A 1 162 ? 2.491 12.489 16.553 1.00 97.56 162 GLU A O 1
ATOM 1174 N N . LEU A 1 163 ? 3.976 12.960 18.175 1.00 95.81 163 LEU A N 1
ATOM 1175 C CA . LEU A 1 163 ? 5.174 12.663 17.387 1.00 95.81 163 LEU A CA 1
ATOM 1176 C C . LEU A 1 163 ? 5.716 11.265 17.750 1.00 95.81 163 LEU A C 1
ATOM 1178 O O . LEU A 1 163 ? 5.431 10.796 18.855 1.00 95.81 163 LEU A O 1
ATOM 1182 N N . PRO A 1 164 ? 6.466 10.608 16.842 1.00 90.19 164 PRO A N 1
ATOM 1183 C CA . PRO A 1 164 ? 7.087 9.304 17.094 1.00 90.19 164 PRO A CA 1
ATOM 1184 C C . PRO A 1 164 ? 8.030 9.254 18.301 1.00 90.19 164 PRO A C 1
ATOM 1186 O O . PRO A 1 164 ? 8.688 10.281 18.590 1.00 90.19 164 PRO A O 1
#

Organism: NCBI:txid1333877

Radius of gyration: 19.47 Å; chains: 1; bounding box: 42×34×58 Å